Protein AF-A0A522VC92-F1 (afdb_monomer)

pLDDT: mean 97.64, std 3.21, range [74.56, 98.81]

Solvent-accessible surface area (backbone atoms only — not comparable to full-atom values): 4495 Å² total; per-residue (Å²): 136,83,80,88,80,86,37,72,40,70,69,35,56,65,77,71,43,52,93,79,40,73,81,51,38,53,51,50,68,45,41,26,52,54,49,50,57,41,39,77,75,61,36,75,41,79,48,88,51,45,41,40,98,85,59,45,68,39,84,56,66,67,56,48,48,52,28,54,53,45,60,71,71,111

Mean predicted aligned error: 2.23 Å

Radius of gyration: 13.0 Å; Cα contacts (8 Å, |Δi|>4): 98; chains: 1; bounding box: 25×29×43 Å

Nearest PDB structures (foldseek):
  3no5-assembly2_C  TM=1.001E+00  e=8.327E-09  Cupriavidus pinatubonensis JMP134
  3fa5-assembly1_B  TM=9.861E-01  e=6.923E-08  Paracoccus denitrificans PD1222
  3chv-assembly1_A-2  TM=9.979E-01  e=1.280E-07  Ruegeria pomeroyi DSS-3
  2y7d-assembly1_D  TM=9.711E-01  e=8.673E-07  Candidatus Cloacimonas acidaminovorans
  2y7d-assembly1_C  TM=9.663E-01  e=6.290E-06  Candidatus Cloacimonas acidaminovorans

Secondary structure (DSSP, 8-state):
-PPP---EEE-S-SS--TTT-TT---SHHHHHHHHHHHHHTT--EEE--EE-TTS-EE--HHHHHHHHHHHHH-

Foldseek 3Di:
DDDDDAAEDAQADAPDDCVNPVLRQAALVSLLVSVVVVVVVPHPHYDDWHADPVSHGDDDVVRVVSNVCSNVPD

Sequence (74 aa):
MSIPVIITVAITGAVPKKKDNPAVPVTPAEQIESTHQAFEAGASLAHIHVRNPDESPGSDPELYGRVQEGVRKY

Structure (mmCIF, N/CA/C/O backbone):
data_AF-A0A522VC92-F1
#
_entry.id   AF-A0A522VC92-F1
#
loop_
_atom_site.group_PDB
_atom_site.id
_atom_site.type_symbol
_atom_site.label_atom_id
_atom_site.label_alt_id
_atom_site.label_comp_id
_atom_site.label_asym_id
_atom_site.label_entity_id
_atom_site.label_seq_id
_atom_site.pdbx_PDB_ins_code
_atom_site.Cartn_x
_atom_site.Cartn_y
_atom_site.Cartn_z
_atom_site.occupancy
_atom_site.B_iso_or_equiv
_atom_site.auth_seq_id
_atom_site.auth_comp_id
_atom_site.auth_asym_id
_atom_site.auth_atom_id
_atom_site.pdbx_PDB_model_num
ATOM 1 N N . MET A 1 1 ? -12.600 -0.311 31.726 1.00 74.56 1 MET A N 1
ATOM 2 C CA . MET A 1 1 ? -12.488 0.106 30.311 1.00 74.56 1 MET A CA 1
ATOM 3 C C . MET A 1 1 ? -11.338 -0.660 29.683 1.00 74.56 1 MET A C 1
ATOM 5 O O . MET A 1 1 ? -10.340 -0.851 30.367 1.00 74.56 1 MET A O 1
ATOM 9 N N . SER A 1 2 ? -11.484 -1.136 28.447 1.00 90.44 2 SER A N 1
ATOM 10 C CA . SER A 1 2 ? -10.391 -1.761 27.691 1.00 90.44 2 SER A CA 1
ATOM 11 C C . SER A 1 2 ? -9.497 -0.695 27.058 1.00 90.44 2 SER A C 1
ATOM 13 O O . SER A 1 2 ? -9.972 0.384 26.705 1.00 90.44 2 SER A O 1
ATOM 15 N N . ILE A 1 3 ? -8.208 -0.996 26.914 1.00 96.44 3 ILE A N 1
ATOM 16 C CA . ILE A 1 3 ? -7.248 -0.124 26.228 1.00 96.44 3 ILE A CA 1
ATOM 17 C C . ILE A 1 3 ? -7.462 -0.281 24.710 1.00 96.44 3 ILE A C 1
ATOM 19 O O . ILE A 1 3 ? -7.495 -1.423 24.245 1.00 96.44 3 ILE A O 1
ATOM 23 N N . PRO A 1 4 ? -7.627 0.808 23.933 1.00 96.81 4 PRO A N 1
ATOM 24 C CA . PRO A 1 4 ? -7.692 0.727 22.474 1.00 96.81 4 PRO A CA 1
ATOM 25 C C . PRO A 1 4 ? -6.426 0.094 21.885 1.00 96.81 4 PRO A C 1
ATOM 27 O O . PRO A 1 4 ? -5.319 0.363 22.349 1.00 96.81 4 PRO A O 1
ATOM 30 N N . VAL A 1 5 ? -6.587 -0.727 20.848 1.00 97.81 5 VAL A N 1
ATOM 31 C CA . VAL A 1 5 ? -5.479 -1.407 20.163 1.00 97.81 5 VAL A CA 1
ATOM 32 C C . VAL A 1 5 ? -5.252 -0.761 18.801 1.00 97.81 5 VAL A C 1
ATOM 34 O O . VAL A 1 5 ? -6.201 -0.500 18.066 1.00 97.81 5 VAL A O 1
ATOM 37 N N . ILE A 1 6 ? -3.987 -0.517 18.461 1.00 98.31 6 ILE A N 1
ATOM 38 C CA . ILE A 1 6 ? -3.592 -0.083 17.119 1.00 98.31 6 ILE A CA 1
ATOM 39 C C . ILE A 1 6 ? -3.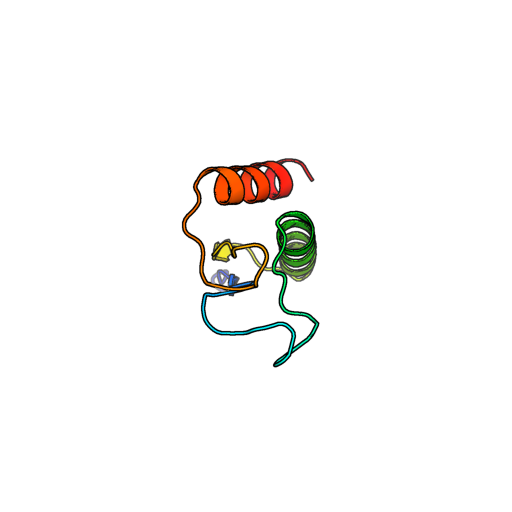505 -1.316 16.223 1.00 98.31 6 ILE A C 1
ATOM 41 O O . ILE A 1 6 ? -2.806 -2.275 16.552 1.00 98.31 6 ILE A O 1
ATOM 45 N N . ILE A 1 7 ? -4.191 -1.270 15.083 1.00 98.69 7 ILE A N 1
ATOM 46 C CA . ILE A 1 7 ? -4.123 -2.305 14.053 1.00 98.69 7 ILE A CA 1
ATOM 47 C C . ILE A 1 7 ? -3.340 -1.728 12.879 1.00 98.69 7 ILE A C 1
ATOM 49 O O . ILE A 1 7 ? -3.793 -0.790 12.219 1.00 98.69 7 ILE A O 1
ATOM 53 N N . THR A 1 8 ? -2.166 -2.304 12.631 1.00 98.81 8 THR A N 1
ATOM 54 C CA . THR A 1 8 ? -1.325 -1.960 11.485 1.00 98.81 8 THR A CA 1
ATOM 55 C C . THR A 1 8 ? -1.607 -2.901 10.323 1.00 98.81 8 THR A C 1
ATOM 57 O O . THR A 1 8 ? -1.524 -4.118 10.485 1.00 98.81 8 THR A O 1
ATOM 60 N N . VAL A 1 9 ? -1.852 -2.350 9.136 1.00 98.81 9 VAL A N 1
ATOM 61 C CA . VAL A 1 9 ? -1.942 -3.114 7.887 1.00 98.81 9 VAL A CA 1
ATOM 62 C C . VAL A 1 9 ? -0.664 -2.948 7.061 1.00 98.81 9 VAL A C 1
ATOM 64 O O . VAL A 1 9 ? -0.275 -1.840 6.699 1.00 98.81 9 VAL A O 1
ATOM 67 N N . ALA A 1 10 ? 0.009 -4.057 6.755 1.00 98.81 10 ALA A N 1
ATOM 68 C CA . ALA A 1 10 ? 1.150 -4.097 5.840 1.00 98.81 10 ALA A CA 1
ATOM 69 C C . ALA A 1 10 ? 0.678 -4.598 4.468 1.00 98.81 10 ALA A C 1
ATOM 71 O O . ALA A 1 10 ? 0.642 -5.798 4.213 1.00 98.81 10 ALA A O 1
ATOM 72 N N . ILE A 1 11 ? 0.283 -3.664 3.602 1.00 98.44 11 ILE A N 1
ATOM 73 C CA . ILE A 1 11 ? -0.538 -3.953 2.413 1.00 98.44 11 ILE A CA 1
ATOM 74 C C . ILE A 1 11 ? 0.185 -4.717 1.289 1.00 98.44 11 ILE A C 1
ATOM 76 O O . ILE A 1 11 ? -0.464 -5.416 0.523 1.00 98.44 11 ILE A O 1
ATOM 80 N N . THR A 1 12 ? 1.517 -4.605 1.180 1.00 98.56 12 THR A N 1
ATOM 81 C CA . THR A 1 12 ? 2.277 -5.115 0.014 1.00 98.56 12 THR A CA 1
ATOM 82 C C . THR A 1 12 ? 3.563 -5.847 0.406 1.00 98.56 12 THR A C 1
ATOM 84 O O . THR A 1 12 ? 3.821 -6.958 -0.058 1.00 98.56 12 THR A O 1
ATOM 87 N N . GLY A 1 13 ? 4.421 -5.223 1.223 1.00 98.12 13 GLY A N 1
ATOM 88 C CA . GLY A 1 13 ? 5.769 -5.732 1.524 1.00 98.12 13 GLY A CA 1
ATOM 89 C C . GLY A 1 13 ? 6.687 -5.800 0.294 1.00 98.12 13 GLY A C 1
ATOM 90 O O . GLY A 1 13 ? 6.353 -5.276 -0.763 1.00 98.12 13 GLY A O 1
ATOM 91 N N . ALA A 1 14 ? 7.846 -6.453 0.411 1.00 97.88 14 ALA A N 1
ATOM 92 C CA . ALA A 1 14 ? 8.823 -6.586 -0.684 1.00 97.88 14 ALA A CA 1
ATOM 93 C C . ALA A 1 14 ? 8.826 -7.971 -1.364 1.00 97.88 14 ALA A C 1
ATOM 95 O O . ALA A 1 14 ? 9.381 -8.126 -2.446 1.00 97.88 14 ALA A O 1
ATOM 96 N N . VAL A 1 15 ? 8.233 -8.986 -0.730 1.00 98.25 15 VAL A N 1
ATOM 97 C CA . VAL A 1 15 ? 8.372 -10.392 -1.149 1.00 98.25 15 VAL A CA 1
ATOM 98 C C . VAL A 1 15 ? 7.178 -10.907 -1.965 1.00 98.25 15 VAL A C 1
ATOM 100 O O . VAL A 1 15 ? 7.422 -11.463 -3.035 1.00 98.25 15 VAL A O 1
ATOM 103 N N . PRO A 1 16 ? 5.910 -10.734 -1.528 1.00 98.19 16 PRO A N 1
ATOM 104 C CA . PRO A 1 16 ? 4.765 -11.324 -2.227 1.00 98.19 16 PRO A CA 1
ATOM 105 C C . PRO A 1 16 ? 4.583 -10.762 -3.639 1.00 98.19 16 PRO A C 1
ATOM 107 O O . PRO A 1 16 ? 4.774 -9.564 -3.854 1.00 98.19 16 PRO A O 1
ATOM 110 N N . LYS A 1 17 ? 4.171 -11.598 -4.589 1.00 98.31 17 LYS A N 1
ATOM 111 C CA . LYS A 1 17 ? 3.849 -11.203 -5.967 1.00 98.31 17 LYS A CA 1
ATOM 112 C C . LYS A 1 17 ? 2.408 -11.566 -6.326 1.00 98.31 17 LYS A C 1
ATOM 114 O O . LYS A 1 17 ? 1.797 -12.417 -5.680 1.00 98.31 17 LYS A O 1
ATOM 119 N N . LYS A 1 18 ? 1.879 -10.987 -7.407 1.00 98.19 18 LYS A N 1
ATOM 120 C CA . LYS A 1 18 ? 0.540 -11.291 -7.946 1.00 98.19 18 LYS A CA 1
ATOM 121 C C . LYS A 1 18 ? 0.356 -12.775 -8.267 1.00 98.19 18 LYS A C 1
ATOM 123 O O . LYS A 1 18 ? -0.743 -13.301 -8.122 1.00 98.19 18 LYS A O 1
ATOM 128 N N . LYS A 1 19 ? 1.435 -13.467 -8.658 1.00 98.19 19 LYS A N 1
ATOM 129 C CA . LYS A 1 19 ? 1.428 -14.925 -8.876 1.00 98.19 19 LYS A CA 1
ATOM 130 C C . LYS A 1 19 ? 1.162 -15.736 -7.600 1.00 98.19 19 LYS A C 1
ATOM 132 O O . LYS A 1 19 ? 0.675 -16.854 -7.702 1.00 98.19 19 LYS A O 1
ATOM 137 N N . ASP A 1 20 ? 1.516 -15.197 -6.431 1.00 98.44 20 ASP A N 1
ATOM 138 C CA . ASP A 1 20 ? 1.330 -15.864 -5.140 1.00 98.44 20 ASP A CA 1
ATOM 139 C C . ASP A 1 20 ? -0.079 -15.569 -4.611 1.00 98.44 20 ASP A C 1
ATOM 141 O O . ASP A 1 20 ? -0.755 -16.449 -4.082 1.00 98.44 20 ASP A O 1
ATOM 145 N N . ASN A 1 21 ? -0.539 -14.327 -4.795 1.00 98.50 21 ASN A N 1
ATOM 146 C CA . ASN A 1 21 ? -1.919 -13.923 -4.571 1.00 98.50 21 ASN A CA 1
ATOM 147 C C . ASN A 1 21 ? -2.269 -12.713 -5.466 1.00 98.50 21 ASN A C 1
ATOM 149 O O . ASN A 1 21 ? -1.637 -11.661 -5.329 1.00 98.50 21 ASN A O 1
ATOM 153 N N . PRO A 1 22 ? -3.295 -12.798 -6.337 1.00 98.25 22 PRO A N 1
ATOM 154 C CA . PRO A 1 22 ? -3.667 -11.699 -7.232 1.00 98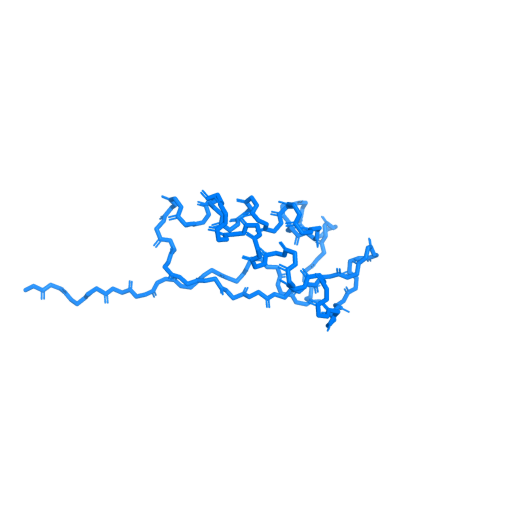.25 22 PRO A CA 1
ATOM 155 C C . PRO A 1 22 ? -4.131 -10.432 -6.492 1.00 98.25 22 PRO A C 1
ATOM 157 O O . PRO A 1 22 ? -4.124 -9.346 -7.075 1.00 98.25 22 PRO A O 1
ATOM 160 N N . ALA A 1 23 ? -4.492 -10.549 -5.210 1.00 98.56 23 ALA A N 1
ATOM 161 C CA . ALA A 1 23 ? -4.890 -9.426 -4.370 1.00 98.56 23 ALA A CA 1
ATOM 162 C C . ALA A 1 23 ? -3.717 -8.546 -3.902 1.00 98.56 23 ALA A C 1
ATOM 164 O O . ALA A 1 23 ? -3.972 -7.459 -3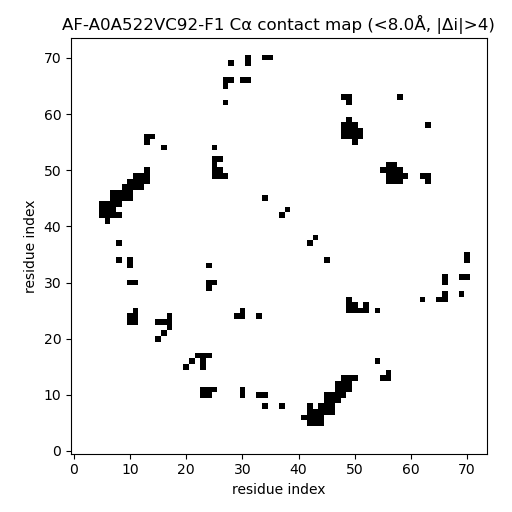.400 1.00 98.56 23 ALA A O 1
ATOM 165 N N . VAL A 1 24 ? -2.450 -8.961 -4.063 1.00 98.69 24 VAL A N 1
ATOM 166 C CA . VAL A 1 24 ? -1.291 -8.134 -3.666 1.00 98.69 24 VAL A CA 1
ATOM 167 C C . VAL A 1 24 ? -1.318 -6.808 -4.444 1.00 98.69 24 VAL A C 1
ATOM 169 O O . VAL A 1 24 ? -1.207 -6.847 -5.669 1.00 98.69 24 VAL A O 1
ATOM 172 N N . PRO A 1 25 ? -1.464 -5.636 -3.803 1.00 98.56 25 PRO A N 1
ATOM 173 C CA . PRO A 1 25 ? -1.489 -4.360 -4.510 1.00 98.56 25 PRO A CA 1
ATOM 174 C C . PRO A 1 25 ? -0.063 -3.937 -4.889 1.00 98.56 25 PRO A C 1
ATOM 176 O O . PRO A 1 25 ? 0.822 -3.908 -4.030 1.00 98.56 25 PRO A O 1
ATOM 179 N N . VAL A 1 26 ? 0.166 -3.625 -6.170 1.00 98.31 26 VAL A N 1
ATOM 180 C CA . VAL A 1 26 ? 1.502 -3.328 -6.728 1.00 98.31 26 VAL A CA 1
ATOM 181 C C . VAL A 1 26 ? 1.591 -1.875 -7.180 1.00 98.31 26 VAL A C 1
ATOM 183 O O . VAL A 1 26 ? 2.551 -1.181 -6.855 1.00 98.31 26 VAL A O 1
ATOM 186 N N . THR A 1 27 ? 0.594 -1.406 -7.927 1.00 98.38 27 THR A N 1
ATOM 187 C CA . THR A 1 27 ? 0.551 -0.030 -8.432 1.00 98.38 27 THR A CA 1
ATOM 188 C C . THR A 1 27 ? 0.088 0.945 -7.346 1.00 98.38 27 THR A C 1
ATOM 190 O O . THR A 1 27 ? -0.678 0.546 -6.465 1.00 98.38 27 THR A O 1
ATOM 193 N N . PRO A 1 28 ? 0.444 2.244 -7.423 1.00 98.31 28 PRO A N 1
ATOM 194 C CA . PRO A 1 28 ? -0.036 3.224 -6.453 1.00 98.31 28 PRO A CA 1
ATOM 195 C C . PRO A 1 28 ? -1.562 3.246 -6.304 1.00 98.31 28 PRO A C 1
ATOM 197 O O . PRO A 1 28 ? -2.056 3.320 -5.188 1.00 98.31 28 PRO A O 1
ATOM 200 N N . ALA A 1 29 ? -2.313 3.118 -7.403 1.00 98.50 29 ALA A N 1
ATOM 201 C CA . ALA A 1 29 ? -3.777 3.100 -7.367 1.00 98.50 29 ALA A CA 1
ATOM 202 C C . ALA A 1 29 ? -4.332 1.897 -6.585 1.00 98.50 29 ALA A C 1
ATOM 204 O O . ALA A 1 29 ? -5.202 2.070 -5.736 1.00 98.50 29 ALA A O 1
ATOM 205 N N . GLU A 1 30 ? -3.796 0.695 -6.816 1.00 98.69 30 GLU A N 1
ATOM 206 C CA . GLU A 1 30 ? -4.182 -0.496 -6.045 1.00 98.69 30 GLU A CA 1
ATOM 207 C C . GLU A 1 30 ? -3.796 -0.367 -4.569 1.00 98.69 30 GLU A C 1
ATOM 209 O O . GLU A 1 30 ? -4.529 -0.818 -3.693 1.00 98.69 30 GLU A O 1
ATOM 214 N N . GLN A 1 31 ? -2.637 0.231 -4.284 1.00 98.75 31 GLN A N 1
ATOM 215 C CA . GLN A 1 31 ? -2.158 0.423 -2.916 1.00 98.75 31 GLN A CA 1
ATOM 216 C C . GLN A 1 31 ? -3.021 1.419 -2.144 1.00 98.75 31 GLN A C 1
ATOM 218 O O . GLN A 1 31 ? -3.317 1.179 -0.975 1.00 98.75 31 GLN A O 1
ATOM 223 N N . ILE A 1 32 ? -3.448 2.502 -2.797 1.00 98.81 32 ILE A N 1
ATOM 224 C CA . ILE A 1 32 ? -4.396 3.470 -2.241 1.00 98.81 32 ILE A CA 1
ATOM 225 C C . ILE A 1 32 ? -5.699 2.741 -1.901 1.00 98.81 32 ILE A C 1
ATOM 227 O O . ILE A 1 32 ? -6.069 2.687 -0.732 1.00 98.81 32 ILE A O 1
ATOM 231 N N . GLU A 1 33 ? -6.324 2.082 -2.879 1.00 98.81 33 GLU A N 1
ATOM 232 C CA . GLU A 1 33 ? -7.594 1.368 -2.693 1.00 98.81 33 GLU A CA 1
ATOM 233 C C . GLU A 1 33 ? -7.519 0.311 -1.579 1.00 98.81 33 GLU A C 1
ATOM 235 O O . GLU A 1 33 ? -8.340 0.298 -0.664 1.00 98.81 33 GLU A O 1
ATOM 240 N N . SER A 1 34 ? -6.483 -0.535 -1.586 1.00 98.81 34 SER A N 1
ATOM 241 C CA . SER A 1 34 ? -6.293 -1.551 -0.546 1.00 98.81 34 SER A CA 1
ATOM 242 C C . SER A 1 34 ? -6.088 -0.938 0.844 1.00 98.81 34 SER A C 1
ATOM 244 O O . SER A 1 34 ? -6.506 -1.537 1.838 1.00 98.81 34 SER A O 1
ATOM 246 N N . THR A 1 35 ? -5.466 0.242 0.930 1.00 98.81 35 THR A N 1
ATOM 247 C CA . THR A 1 35 ? -5.313 0.971 2.196 1.00 98.81 35 THR A CA 1
ATOM 248 C C . THR A 1 35 ? -6.656 1.501 2.692 1.00 98.81 35 THR A C 1
ATOM 250 O O . THR A 1 35 ? -6.946 1.339 3.876 1.00 98.81 35 THR A O 1
ATOM 253 N N . HIS A 1 36 ? -7.492 2.076 1.819 1.00 98.69 36 HIS A N 1
ATOM 254 C CA . HIS A 1 36 ? -8.831 2.550 2.197 1.00 98.69 36 HIS A CA 1
ATOM 255 C C . HIS A 1 36 ? -9.722 1.400 2.664 1.00 98.69 36 HIS A C 1
ATOM 257 O O . HIS A 1 36 ? -10.301 1.491 3.741 1.00 98.69 36 HIS A O 1
ATOM 263 N N . GLN A 1 37 ? -9.735 0.274 1.946 1.00 98.75 37 GLN A N 1
ATOM 264 C CA . GLN A 1 37 ? -10.480 -0.919 2.368 1.00 98.75 37 GLN A CA 1
ATOM 265 C C . GLN A 1 37 ? -10.034 -1.417 3.752 1.00 98.75 37 GLN A C 1
ATOM 267 O O . GLN A 1 37 ? -10.856 -1.775 4.595 1.00 98.75 37 GLN A O 1
ATOM 272 N N . ALA A 1 38 ? -8.724 -1.417 4.022 1.00 98.81 38 ALA A N 1
ATOM 273 C CA . ALA A 1 38 ? -8.204 -1.798 5.331 1.00 98.81 38 ALA A CA 1
ATOM 274 C C . ALA A 1 38 ? -8.568 -0.782 6.428 1.00 98.81 38 ALA A C 1
ATOM 276 O O . ALA A 1 38 ? -8.860 -1.179 7.558 1.00 98.81 38 ALA A 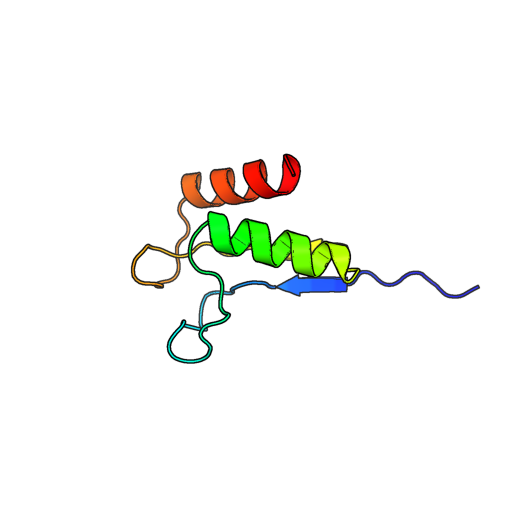O 1
ATOM 277 N N . PHE A 1 39 ? -8.570 0.513 6.106 1.00 98.56 39 PHE A N 1
ATOM 278 C CA . PHE A 1 39 ? -9.002 1.577 7.009 1.00 98.56 39 PHE A CA 1
ATOM 279 C C . PHE A 1 39 ? -10.493 1.460 7.355 1.00 98.56 39 PHE A C 1
ATOM 281 O O . PHE A 1 39 ? -10.844 1.477 8.532 1.00 98.56 39 PHE A O 1
ATOM 288 N N . GLU A 1 40 ? -11.357 1.246 6.360 1.00 98.56 40 GLU A N 1
ATOM 289 C CA . GLU A 1 40 ? -12.796 1.009 6.548 1.00 98.56 40 GLU A CA 1
ATOM 290 C C . GLU A 1 40 ? -13.071 -0.234 7.408 1.00 98.56 40 GLU A C 1
ATOM 292 O O . GLU A 1 40 ? -14.026 -0.260 8.185 1.00 98.56 40 GLU A O 1
ATOM 297 N N . ALA A 1 41 ? -12.196 -1.241 7.335 1.00 98.69 41 ALA A N 1
ATOM 298 C CA . ALA A 1 41 ? -12.241 -2.426 8.190 1.00 98.69 41 ALA A CA 1
ATOM 299 C C . ALA A 1 41 ? -11.696 -2.198 9.619 1.00 98.69 41 ALA A C 1
ATOM 301 O O . ALA A 1 41 ? -11.823 -3.085 10.466 1.00 98.69 41 ALA A O 1
ATOM 302 N N . GLY A 1 42 ? -11.101 -1.034 9.908 1.00 98.44 42 GLY A N 1
ATOM 303 C CA . GLY A 1 42 ? -10.645 -0.634 11.244 1.00 98.44 42 GLY A CA 1
ATOM 304 C C . GLY A 1 42 ? -9.127 -0.569 11.445 1.00 98.44 42 GLY A C 1
ATOM 305 O O . GLY A 1 42 ? -8.681 -0.394 12.583 1.00 98.44 42 GLY A O 1
ATOM 306 N N . ALA A 1 43 ? -8.313 -0.701 10.392 1.00 98.69 43 ALA A N 1
ATOM 307 C CA . ALA A 1 43 ? -6.881 -0.428 10.498 1.00 98.69 43 ALA A CA 1
ATOM 308 C C . ALA A 1 43 ? -6.641 1.060 10.799 1.00 98.69 43 ALA A C 1
ATOM 310 O O . ALA A 1 43 ? -7.231 1.938 10.177 1.00 98.69 43 ALA A O 1
ATOM 311 N N . SER A 1 44 ? -5.744 1.349 11.739 1.00 98.31 44 SER A N 1
ATOM 312 C CA . SER A 1 44 ? -5.418 2.718 12.164 1.00 98.31 44 SER A CA 1
ATOM 313 C C . SER A 1 44 ? -4.005 3.156 11.778 1.00 98.31 44 SER A C 1
ATOM 315 O O . SER A 1 44 ? -3.636 4.310 11.991 1.00 98.31 44 SER A O 1
ATOM 317 N N . LEU A 1 45 ? -3.215 2.252 11.190 1.00 98.69 45 LEU A N 1
ATOM 318 C CA . LEU A 1 45 ? -1.876 2.532 10.679 1.00 98.69 45 LEU A CA 1
ATOM 319 C C . LEU A 1 45 ? -1.604 1.693 9.425 1.00 98.69 45 LEU A C 1
ATOM 321 O O . LEU A 1 45 ? -1.854 0.491 9.416 1.00 98.69 45 LEU A O 1
ATOM 325 N N . ALA A 1 46 ? -1.047 2.305 8.379 1.00 98.62 46 ALA A N 1
ATOM 326 C CA . ALA A 1 46 ? -0.603 1.602 7.176 1.00 98.62 46 ALA A CA 1
ATOM 327 C C . ALA A 1 46 ? 0.931 1.557 7.098 1.00 98.62 46 ALA A C 1
ATOM 329 O O . ALA A 1 46 ? 1.602 2.584 7.202 1.00 98.62 46 ALA A O 1
ATOM 330 N N . HIS A 1 47 ? 1.488 0.362 6.903 1.00 98.81 47 HIS A N 1
ATOM 331 C CA . HIS A 1 47 ? 2.907 0.129 6.632 1.00 98.81 47 HIS A CA 1
ATOM 332 C C . HIS A 1 47 ? 3.113 -0.057 5.125 1.00 98.81 47 HIS A C 1
ATOM 334 O O . HIS A 1 47 ? 2.612 -1.019 4.537 1.00 98.81 47 HIS A O 1
ATOM 340 N N . ILE A 1 48 ? 3.851 0.863 4.499 1.00 98.50 48 ILE A N 1
ATOM 341 C CA . ILE A 1 48 ? 3.909 0.995 3.038 1.00 98.50 48 ILE A CA 1
ATOM 342 C C . ILE A 1 48 ? 5.281 0.592 2.487 1.00 98.50 48 ILE A C 1
ATOM 344 O O . ILE A 1 48 ? 6.324 1.095 2.903 1.00 98.50 48 ILE A O 1
ATOM 348 N N . HIS A 1 49 ? 5.255 -0.270 1.474 1.00 98.69 49 HIS A N 1
ATOM 349 C CA . HIS A 1 49 ? 6.347 -0.481 0.525 1.00 98.69 49 HIS A CA 1
ATOM 350 C C . HIS A 1 49 ? 5.817 -0.199 -0.873 1.00 98.69 49 HIS A C 1
ATOM 352 O O . HIS A 1 49 ? 4.697 -0.604 -1.168 1.00 98.69 49 HIS A O 1
ATOM 358 N N . VAL A 1 50 ? 6.613 0.419 -1.739 1.00 98.69 50 VAL A N 1
ATOM 359 C CA . VAL A 1 50 ? 6.273 0.564 -3.162 1.00 98.69 50 VAL A CA 1
ATOM 360 C C . VAL A 1 50 ? 6.966 -0.511 -3.994 1.00 98.69 50 VAL A C 1
ATOM 362 O O . VAL A 1 50 ? 7.939 -1.139 -3.563 1.00 98.69 50 VAL A O 1
ATOM 365 N N . ARG A 1 51 ? 6.436 -0.759 -5.189 1.00 98.56 51 ARG A N 1
ATOM 366 C CA . ARG A 1 51 ? 6.968 -1.736 -6.140 1.00 98.56 51 ARG A CA 1
ATOM 367 C C . ARG A 1 51 ? 7.273 -1.060 -7.464 1.00 98.56 51 ARG A C 1
ATOM 369 O O . ARG A 1 51 ? 6.593 -0.114 -7.854 1.00 98.56 51 ARG A O 1
ATOM 376 N N . ASN A 1 52 ? 8.267 -1.586 -8.165 1.00 97.75 52 ASN A N 1
ATOM 377 C CA . ASN A 1 52 ? 8.478 -1.258 -9.567 1.00 97.75 52 ASN A CA 1
ATOM 378 C C . ASN A 1 52 ? 7.358 -1.881 -10.430 1.00 97.75 52 ASN A C 1
ATOM 380 O O . ASN A 1 52 ? 6.670 -2.801 -9.972 1.00 97.75 52 ASN A O 1
ATOM 384 N N . PRO A 1 53 ? 7.184 -1.441 -11.693 1.00 93.88 53 PRO A N 1
ATOM 385 C CA . PRO A 1 53 ? 6.165 -1.993 -12.592 1.00 93.88 53 PRO A CA 1
ATOM 386 C C . PRO A 1 53 ? 6.267 -3.509 -12.837 1.00 93.88 53 PRO A C 1
ATOM 388 O O . PRO A 1 53 ? 5.271 -4.134 -13.182 1.00 93.88 53 PRO A O 1
ATOM 391 N N . ASP A 1 54 ? 7.447 -4.105 -12.647 1.00 95.94 54 ASP A N 1
ATOM 392 C CA . ASP A 1 54 ? 7.708 -5.548 -12.777 1.00 95.94 54 ASP A CA 1
ATOM 393 C C . ASP A 1 54 ? 7.511 -6.335 -11.460 1.00 95.94 54 ASP A C 1
ATOM 395 O O . ASP A 1 54 ? 7.961 -7.476 -11.319 1.00 95.94 54 ASP A O 1
ATOM 399 N N . GLU A 1 55 ? 6.863 -5.710 -10.473 1.00 97.75 55 GLU A N 1
ATOM 400 C CA . GLU A 1 55 ? 6.633 -6.204 -9.112 1.00 97.75 55 GLU A CA 1
ATOM 401 C C . GLU A 1 55 ? 7.888 -6.349 -8.236 1.00 97.75 55 GLU A C 1
ATOM 403 O O . GLU A 1 55 ? 7.771 -6.777 -7.080 1.00 97.75 55 GLU A O 1
ATOM 408 N N . SER A 1 56 ? 9.084 -6.008 -8.731 1.00 98.12 56 SER A N 1
ATOM 409 C CA . SER A 1 56 ? 10.292 -6.014 -7.901 1.00 98.12 56 SER A CA 1
ATOM 410 C C . SER A 1 56 ? 10.218 -4.942 -6.796 1.00 98.12 56 SER A C 1
ATOM 412 O O . SER A 1 56 ? 9.487 -3.952 -6.934 1.00 98.12 56 SER A O 1
ATOM 414 N N . PRO A 1 57 ? 10.924 -5.125 -5.662 1.00 98.06 57 PRO A N 1
ATOM 415 C CA . PRO A 1 57 ? 10.972 -4.119 -4.604 1.00 98.06 57 PRO A CA 1
ATOM 416 C C . PRO A 1 57 ? 11.456 -2.767 -5.137 1.00 98.06 57 PRO A C 1
ATOM 418 O O . PRO A 1 57 ? 12.475 -2.704 -5.825 1.00 98.06 57 PRO A O 1
ATOM 421 N N . GLY A 1 58 ? 10.742 -1.694 -4.798 1.00 94.75 58 GLY A N 1
ATOM 422 C CA . GLY A 1 58 ? 11.099 -0.330 -5.173 1.00 94.75 58 GLY A CA 1
ATOM 423 C C . GLY A 1 58 ? 11.329 0.552 -3.949 1.00 94.75 58 GLY A C 1
ATOM 424 O O . GLY A 1 58 ? 10.706 0.359 -2.905 1.00 94.75 58 GLY A O 1
ATOM 425 N N . SER A 1 59 ? 12.201 1.547 -4.109 1.00 97.44 59 SER A N 1
ATOM 426 C CA . SER A 1 59 ? 12.435 2.613 -3.123 1.00 97.44 59 SER A CA 1
ATOM 427 C C . SER A 1 59 ? 12.264 4.007 -3.736 1.00 97.44 59 SER A C 1
ATOM 429 O O . SER A 1 59 ? 12.801 4.977 -3.208 1.00 97.44 59 SER A O 1
ATOM 431 N N . ASP A 1 60 ? 11.563 4.098 -4.870 1.00 98.06 60 ASP A N 1
ATOM 432 C CA . ASP A 1 60 ? 11.345 5.346 -5.601 1.00 98.06 60 ASP A CA 1
ATOM 433 C C . ASP A 1 60 ? 10.504 6.330 -4.759 1.00 98.06 60 ASP A C 1
ATOM 435 O O . ASP A 1 60 ? 9.334 6.040 -4.469 1.00 98.06 60 ASP A O 1
ATOM 439 N N . PRO A 1 61 ? 11.066 7.489 -4.361 1.00 98.50 61 PRO A N 1
ATOM 440 C CA . PRO A 1 61 ? 10.347 8.489 -3.580 1.00 98.50 61 PRO A CA 1
ATOM 441 C C . PRO A 1 61 ? 9.091 9.025 -4.274 1.00 98.50 61 PRO A C 1
ATOM 443 O O . PRO A 1 61 ? 8.131 9.372 -3.587 1.00 98.50 61 PRO A O 1
ATOM 446 N N . GLU A 1 62 ? 9.058 9.076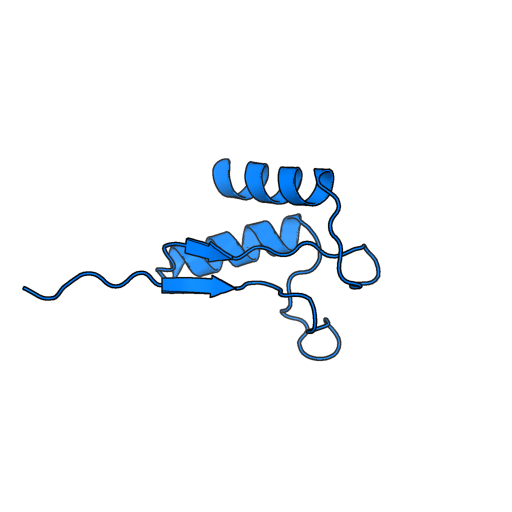 -5.608 1.00 98.44 62 GLU A N 1
ATOM 447 C CA . GLU A 1 62 ? 7.885 9.555 -6.345 1.00 98.44 62 GLU A CA 1
ATOM 448 C C . GLU A 1 62 ? 6.707 8.589 -6.204 1.00 98.44 62 GLU A C 1
ATOM 450 O O . GLU A 1 62 ? 5.563 9.013 -6.013 1.00 98.44 62 GLU A O 1
ATOM 455 N N . LEU A 1 63 ? 6.971 7.280 -6.237 1.00 98.38 63 LEU A N 1
ATOM 456 C CA . LEU A 1 63 ? 5.938 6.269 -6.008 1.00 98.38 63 LEU A CA 1
ATOM 457 C C . LEU A 1 63 ? 5.402 6.348 -4.577 1.00 98.38 63 LEU A C 1
ATOM 459 O O . LEU A 1 63 ? 4.189 6.277 -4.377 1.00 98.38 63 LEU A O 1
ATOM 463 N N . TYR A 1 64 ? 6.281 6.554 -3.592 1.00 98.75 64 TYR A N 1
ATOM 464 C CA . TYR A 1 64 ? 5.861 6.785 -2.209 1.00 98.75 64 TYR A CA 1
ATOM 465 C C . TYR A 1 64 ? 4.984 8.034 -2.086 1.00 98.75 64 TYR A C 1
ATOM 467 O O . TYR A 1 64 ? 3.927 7.973 -1.456 1.00 98.75 64 TYR A O 1
ATOM 475 N N . GLY A 1 65 ? 5.392 9.139 -2.717 1.00 98.62 65 GLY A N 1
ATOM 476 C CA . GLY A 1 65 ? 4.634 10.389 -2.741 1.00 98.62 65 GLY A CA 1
ATOM 477 C C . GLY A 1 65 ? 3.231 10.193 -3.308 1.00 98.62 65 GLY A C 1
ATOM 478 O O . GLY A 1 65 ? 2.255 10.576 -2.672 1.00 98.62 65 GLY A O 1
ATOM 479 N N . ARG A 1 66 ? 3.107 9.488 -4.437 1.00 98.50 66 ARG A N 1
ATOM 480 C CA . ARG A 1 66 ? 1.809 9.183 -5.062 1.00 98.50 66 ARG A CA 1
ATOM 481 C C . ARG A 1 66 ? 0.873 8.391 -4.153 1.00 98.50 66 ARG A C 1
ATOM 483 O O . ARG A 1 66 ? -0.304 8.732 -4.058 1.00 98.50 66 ARG A O 1
ATOM 490 N N . VAL A 1 67 ? 1.376 7.349 -3.485 1.00 98.69 67 VAL A N 1
ATOM 491 C CA . VAL A 1 67 ? 0.570 6.564 -2.533 1.00 98.69 67 VAL A CA 1
ATOM 492 C C . VAL A 1 67 ? 0.144 7.441 -1.357 1.00 98.69 67 VAL A C 1
ATOM 494 O O . VAL A 1 67 ? -1.030 7.460 -0.998 1.00 98.69 67 VAL A O 1
ATOM 497 N N . GLN A 1 68 ? 1.075 8.204 -0.782 1.00 98.50 68 GLN A N 1
ATOM 498 C CA . GLN A 1 68 ? 0.806 9.061 0.371 1.00 98.50 68 GLN A CA 1
ATOM 499 C C . GLN A 1 68 ? -0.204 10.173 0.059 1.00 98.50 68 GLN A C 1
ATOM 501 O O . GLN A 1 68 ? -1.095 10.433 0.866 1.00 98.50 68 GLN A O 1
ATOM 506 N N . GLU A 1 69 ? -0.072 10.836 -1.090 1.00 98.56 69 GLU A N 1
ATOM 507 C CA . GLU A 1 69 ? -1.015 11.856 -1.554 1.00 98.56 69 GLU A CA 1
ATOM 508 C C . GLU A 1 69 ? -2.403 11.263 -1.788 1.00 98.56 69 GLU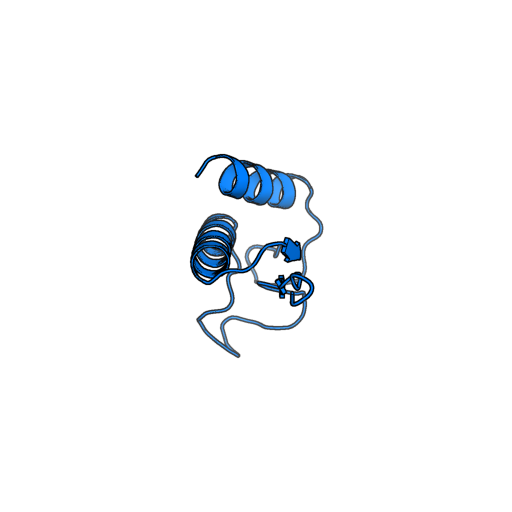 A C 1
ATOM 510 O O . GLU A 1 69 ? -3.392 11.846 -1.350 1.00 98.56 69 GLU A O 1
ATOM 515 N N . GLY A 1 70 ? -2.479 10.089 -2.421 1.00 98.44 70 GLY A N 1
ATOM 516 C CA . GLY A 1 70 ? -3.740 9.396 -2.663 1.00 98.44 70 GLY A CA 1
ATOM 517 C C . GLY A 1 70 ? -4.464 9.013 -1.374 1.00 98.44 70 GLY A C 1
ATOM 518 O O . GLY A 1 70 ? -5.616 9.395 -1.203 1.00 98.44 70 GLY A O 1
ATOM 519 N N . VAL A 1 71 ? -3.765 8.355 -0.444 1.00 98.12 71 VAL A N 1
ATOM 520 C CA . VAL A 1 71 ? -4.326 7.934 0.855 1.00 98.12 71 VAL A CA 1
ATOM 521 C C . VAL A 1 71 ? -4.785 9.123 1.706 1.00 98.12 71 VAL A C 1
ATOM 523 O O . VAL A 1 71 ? -5.709 8.989 2.495 1.00 98.12 71 VAL A O 1
ATOM 526 N N . ARG A 1 72 ? -4.146 10.294 1.582 1.00 97.44 72 ARG A N 1
ATOM 527 C CA . ARG A 1 72 ? -4.560 11.511 2.307 1.00 97.44 72 ARG A CA 1
ATOM 528 C C . ARG A 1 72 ? -5.751 12.226 1.681 1.00 97.44 72 ARG A C 1
ATOM 530 O O . ARG A 1 72 ? -6.386 13.032 2.356 1.00 97.44 72 ARG A O 1
ATOM 537 N N . LYS A 1 73 ? -5.948 12.056 0.375 1.00 96.56 73 LYS A N 1
ATOM 538 C CA . LYS A 1 73 ? -6.925 12.822 -0.398 1.00 96.56 73 LYS A CA 1
ATOM 539 C C . LYS A 1 73 ? -8.328 12.231 -0.298 1.00 96.56 73 LYS A C 1
ATOM 541 O O . LYS A 1 73 ? -9.286 13.005 -0.287 1.00 96.56 7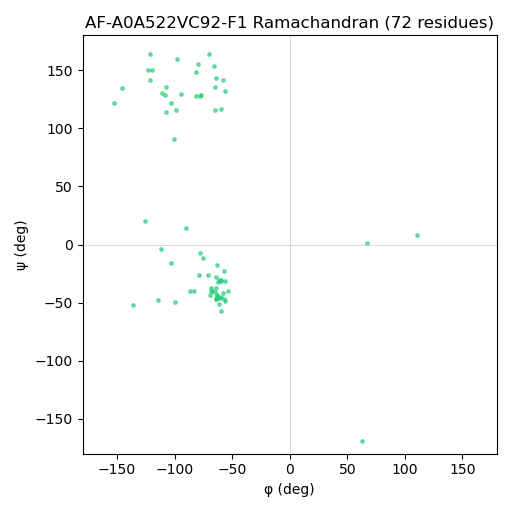3 LYS A O 1
ATOM 546 N N . TYR A 1 74 ? -8.425 10.908 -0.332 1.00 87.56 74 TYR A N 1
ATOM 547 C CA . TYR A 1 74 ? -9.684 10.163 -0.286 1.00 87.56 74 TYR A CA 1
ATOM 548 C C . TYR A 1 74 ? -9.955 9.648 1.128 1.00 87.56 74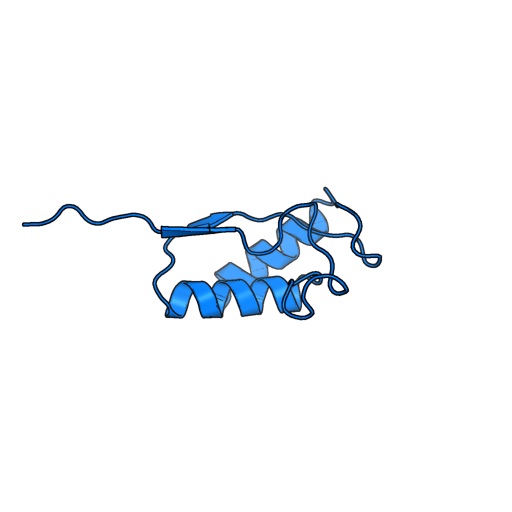 TYR A C 1
ATOM 550 O O . TYR A 1 74 ? -11.135 9.372 1.419 1.00 87.56 74 TYR A O 1
#

=== Feature glossary ===
A reading guide for the features in this record.

Start from the sequence.

  · Sequence gives the chain of amino acids in standard one-letter code (A=alanine, C=cysteine, …, Y=tyrosine), read N→C. It is the only feature that is directly encoded by the gene; all structural features are derived from the folded form of this sequence.

Fold it, and you get atomic coordinates and the backbone conformation that goes with them.

  · The mmCIF table is the protein's shape written out atom by atom. For each backbone N, Cα, C, and carbonyl O, it records an (x, y, z) coordinate triple in Å plus the residue type, chain letter, and residue number.

  · Backbone dihedral angles. Every residue except chain termini has a φ (preceding-C → N → Cα → C) and a ψ (N → Cα → C → next-N). They are reported in degrees following the IUPAC sign convention. Secondary structure is essentially a statement about which (φ, ψ) basin each residue occupies.

  · DSSP 8-state secondary structure assigns each residue one of H (α-helix), G (3₁₀-helix), I (π-helix), E (extended β-strand), B (isolated β-bridge), T (hydrogen-bonded turn), S (bend), or '-' (coil). The assignment is computed from backbone hydrogen-bond geometry via the Kabsch–Sander algorithm.

  · P-SEA three-state annotation labels each residue as helix, strand, or coil based purely on the geometry of the Cα trace. It serves as a fallback when the full backbone (and thus DSSP) is unavailable.

Summarize the fold with a handful of shape descriptors and a per-residue structural alphabet.

  · Radius of gyration (Rg) is the root-mean-square distance of Cα atoms from their centroid — a single number for overall size and compactness. A globular domain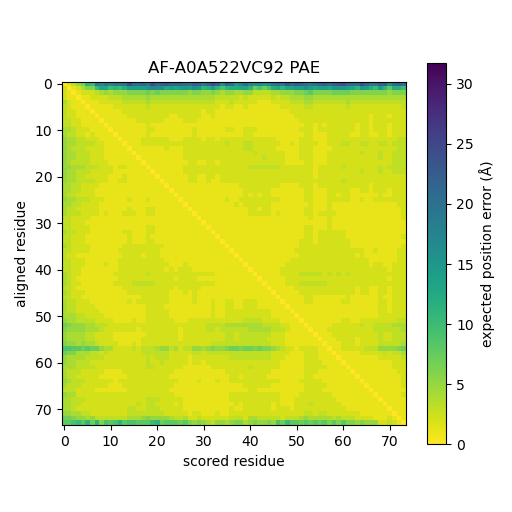 of N residues has Rg ≈ 2.2·N^0.38 Å; an extended or disordered chain has a much larger Rg. The Cα contact count is the number of residue pairs whose Cα atoms are within 8 Å and are more than four positions apart in sequence — a standard proxy for tertiary packing density. The bounding box is the smallest axis-aligned box enclosing all Cα atoms.

  · Foldseek's 3Di representation compresses backbone geometry into a per-residue letter drawn from a learned twenty-state alphabet. It captures the tertiary interaction pattern around each residue — which residues are packed against it in space, regardless of where they are in sequence.

  · Accessible surface area quantifies burial. A residue with SASA near zero is packed into the hydrophobic core; one with SASA >100 Å² sits on the surface. Computed here via the Shrake–Rupley numerical algorithm with a 1.4 Å probe.

Ask how reliable the model is.

  · For AlphaFold models, the B-factor field carries pLDDT — the model's own estimate of local accuracy on a 0–100 scale. Regions with pLDDT<50 should be treated as essentially unmodeled; they often correspond to intrinsically disordered segments.

  · For experimental (PDB) structures, the B-factor (temperature factor) quantifies the positional spread of each atom in the crystal — a combination of thermal vibration and static disorder — in units of Å². High B-factors mark flexible loops or poorly resolved regions; low B-factors mark the rigid, well-ordered core.

  · PAE(i, j) answers: if I align the predicted and true structures on residue i, how far off (in Å) do I expect residue j to be? A block-diagonal PAE matrix with low values on the blocks and high values off-diagonal is the signature of a multi-domain protein with confidently predicted domains but uncertain inter-domain orientation.

Place it in context: what it resembles, what it is annotated as, and how it looks.

  · Structural nearest neighbors (via Foldseek easy-search vs the PDB). Reported per hit: target PDB id, E-value, and alignment TM-score. A TM-score above ~0.5 is the conventional threshold for 'same fold'.

  · Functional annotations link the protein to curated databases. InterPro entries identify conserved domains and families by matching the sequence against member-database signatures (Pfam, PROSITE, CDD, …). Gene Ontology (GO) terms describe molecular function, biological process, and cellular component in a controlled vocabulary. CATH places the structure in a hierarchical fold classification (Class/Architecture/Topology/Homologous-superfamily). The organism is the source species.

  · Plot images: a contact map (which residues are close in 3D, as an N×N binary image), a Ramachandran scatter (backbone torsion angles, revealing secondary-structure composition at a glance), and — for AlphaFold structures — a PAE heatmap (pairwise prediction confidence).

  · Structure images are PyMOL renders from six orthogonal camera directions. Cartoon representation draws helices as coils and strands as arrows; sticks shows the backbone as bonds; surface shows the solvent-excluded envelope. Rainbow coloring maps sequence position to hue (blue→red, N→C); chain coloring assigns a distinct color per polypeptide.